Protein AF-A0A3D3QLE1-F1 (afdb_monomer_lite)

Secondary structure (DSSP, 8-state):
-HHHHHHTT-TT-HHHHHHHHHT-S-TTTS-GGG---TTSBPPP-TT-HHHHHHHHHHTT-EES-SSTT-BEESS------

Radius of gyration: 12.03 Å; chains: 1; bounding box: 27×26×31 Å

Structure (mmCIF, N/CA/C/O backbone):
data_AF-A0A3D3QLE1-F1
#
_entry.id   AF-A0A3D3QLE1-F1
#
loop_
_atom_site.group_PDB
_atom_site.id
_atom_site.type_symbol
_atom_site.label_atom_id
_atom_site.label_alt_id
_atom_site.label_comp_id
_atom_site.label_asym_id
_atom_site.label_entity_id
_atom_site.label_seq_id
_atom_site.pdbx_PDB_ins_code
_atom_site.Cartn_x
_atom_site.Cartn_y
_atom_site.Cartn_z
_atom_site.occupancy
_atom_site.B_iso_or_equiv
_atom_site.auth_seq_id
_atom_site.auth_comp_id
_atom_site.auth_asym_id
_atom_site.auth_atom_id
_atom_site.pdbx_PDB_model_num
ATOM 1 N N . TYR A 1 1 ? -3.704 1.870 4.248 1.00 88.62 1 TYR A N 1
ATOM 2 C CA . TYR A 1 1 ? -4.018 1.115 5.489 1.00 88.62 1 TYR A CA 1
ATOM 3 C C . TYR A 1 1 ? -5.038 1.792 6.391 1.00 88.62 1 TYR A C 1
ATOM 5 O O . TYR A 1 1 ? -5.915 1.087 6.868 1.00 88.62 1 TYR A O 1
ATOM 13 N N . GLY A 1 2 ? -4.958 3.109 6.633 1.00 91.50 2 GLY A N 1
ATOM 14 C CA . GLY A 1 2 ? -5.945 3.810 7.471 1.00 91.50 2 GLY A CA 1
ATOM 15 C C . GLY A 1 2 ? -7.393 3.615 7.005 1.00 91.50 2 GLY A C 1
ATOM 16 O O . GLY A 1 2 ? -8.256 3.320 7.818 1.00 91.50 2 GLY A O 1
ATOM 17 N N . GLU A 1 3 ? -7.643 3.675 5.696 1.00 90.06 3 GLU A N 1
ATOM 18 C CA . GLU A 1 3 ? -8.975 3.420 5.121 1.00 90.06 3 GLU A CA 1
ATOM 19 C C . GLU A 1 3 ? -9.493 2.009 5.405 1.00 90.06 3 GLU A C 1
ATOM 21 O O . GLU A 1 3 ? -10.609 1.862 5.888 1.00 90.06 3 GLU A O 1
ATOM 26 N N . ILE A 1 4 ? -8.657 0.984 5.217 1.00 90.19 4 ILE A N 1
ATOM 27 C CA . ILE A 1 4 ? -9.006 -0.405 5.555 1.00 90.19 4 ILE A CA 1
ATOM 28 C C . ILE A 1 4 ? -9.326 -0.525 7.051 1.00 90.19 4 ILE A C 1
ATOM 30 O O . ILE A 1 4 ? -10.314 -1.147 7.420 1.00 90.19 4 ILE A O 1
ATOM 34 N N . ALA A 1 5 ? -8.522 0.101 7.917 1.00 93.38 5 ALA A N 1
ATOM 35 C CA . ALA A 1 5 ? -8.766 0.140 9.360 1.00 93.38 5 ALA A CA 1
ATOM 36 C C . ALA A 1 5 ? -10.134 0.758 9.702 1.00 93.38 5 ALA A C 1
ATOM 38 O O . ALA A 1 5 ? -10.858 0.207 10.531 1.00 93.38 5 ALA A O 1
ATOM 39 N N . ARG A 1 6 ? -10.524 1.855 9.039 1.00 93.44 6 ARG A N 1
ATOM 40 C CA . ARG A 1 6 ? -11.866 2.444 9.192 1.00 93.44 6 ARG A CA 1
ATOM 41 C C . ARG A 1 6 ? -12.962 1.495 8.704 1.00 93.44 6 ARG A C 1
ATOM 43 O O . ARG A 1 6 ? -13.927 1.295 9.432 1.00 93.44 6 ARG A O 1
ATOM 50 N N . ALA A 1 7 ? -12.790 0.883 7.532 1.00 91.25 7 ALA A N 1
ATOM 51 C CA . ALA A 1 7 ? -13.771 -0.030 6.944 1.00 91.25 7 ALA A CA 1
ATOM 52 C C . ALA A 1 7 ? -14.049 -1.259 7.830 1.00 91.25 7 ALA A C 1
ATOM 54 O O . ALA A 1 7 ? -15.184 -1.714 7.913 1.00 91.25 7 ALA A O 1
ATOM 55 N N . VAL A 1 8 ? -13.042 -1.757 8.558 1.00 92.69 8 VAL A N 1
ATOM 56 C CA . VAL A 1 8 ? -13.203 -2.885 9.499 1.00 92.69 8 VAL A CA 1
ATOM 57 C C . VAL A 1 8 ? -13.582 -2.460 10.928 1.00 92.69 8 VAL A C 1
ATOM 59 O O . VAL A 1 8 ? -13.472 -3.261 11.857 1.00 92.69 8 VAL A O 1
ATOM 62 N N . GLY A 1 9 ? -13.982 -1.200 11.140 1.00 95.56 9 GLY A N 1
ATOM 63 C CA . GLY A 1 9 ? -14.417 -0.688 12.447 1.00 95.56 9 GLY A CA 1
ATOM 64 C C . GLY A 1 9 ? -13.295 -0.523 13.481 1.00 95.56 9 GLY A C 1
ATOM 65 O O . GLY A 1 9 ? -13.559 -0.488 14.680 1.00 95.56 9 GLY A O 1
ATOM 66 N N . LYS A 1 10 ? -12.033 -0.441 13.042 1.00 96.06 10 LYS A N 1
ATOM 67 C CA . LYS A 1 10 ? -10.846 -0.284 13.900 1.00 96.06 10 LYS A CA 1
ATOM 68 C C . LYS A 1 10 ? -9.957 0.875 13.411 1.00 96.06 10 LYS A C 1
ATOM 70 O O . LYS A 1 10 ? -8.817 0.626 13.009 1.00 96.06 10 LYS A O 1
ATOM 75 N N . PRO A 1 11 ? -10.447 2.131 13.429 1.00 95.56 11 PRO A N 1
ATOM 76 C CA . PRO A 1 11 ? -9.783 3.285 12.806 1.00 95.56 11 PRO A CA 1
ATOM 77 C C . PRO A 1 11 ? -8.337 3.511 13.279 1.00 95.56 11 PRO A C 1
ATOM 79 O O . PRO A 1 11 ? -7.480 3.860 12.467 1.00 95.56 11 PRO A O 1
ATOM 82 N N . ASP A 1 12 ? -8.037 3.216 14.546 1.00 96.69 12 ASP A N 1
ATOM 83 C CA . ASP A 1 12 ? -6.714 3.441 15.148 1.00 96.69 12 ASP A CA 1
ATOM 84 C C . ASP A 1 12 ? -5.726 2.280 14.933 1.00 96.69 12 ASP A C 1
ATOM 86 O O . ASP A 1 12 ? -4.581 2.325 15.377 1.00 96.69 12 ASP A O 1
ATOM 90 N N . GLN A 1 13 ? -6.139 1.223 14.223 1.00 96.75 13 GLN A N 1
ATOM 91 C CA . GLN A 1 13 ? -5.370 -0.018 14.079 1.00 96.75 13 GLN A CA 1
ATOM 92 C C . GLN A 1 13 ? -4.703 -0.172 12.706 1.00 96.75 13 GLN A C 1
ATOM 94 O O . GLN A 1 13 ? -4.413 -1.285 12.262 1.00 96.75 13 GLN A O 1
ATOM 99 N N . ALA A 1 14 ? -4.399 0.938 12.025 1.00 92.69 14 ALA A N 1
ATOM 100 C CA . ALA A 1 14 ? -3.785 0.930 10.693 1.00 92.69 14 ALA A CA 1
ATOM 101 C C . ALA A 1 14 ? -2.478 0.112 10.632 1.00 92.69 14 ALA A C 1
ATOM 103 O O . ALA A 1 14 ? -2.224 -0.584 9.646 1.00 92.69 14 ALA A O 1
ATOM 104 N N . ARG A 1 15 ? -1.662 0.155 11.697 1.00 93.62 15 ARG A N 1
ATOM 105 C CA . ARG A 1 15 ? -0.421 -0.631 11.800 1.00 93.62 15 ARG A CA 1
ATOM 106 C C . ARG A 1 15 ? -0.696 -2.134 11.857 1.00 93.62 15 ARG A C 1
ATOM 108 O O . ARG A 1 15 ? -0.040 -2.887 11.142 1.00 93.62 15 ARG A O 1
ATOM 115 N N . ALA A 1 16 ? -1.666 -2.558 12.667 1.00 94.81 16 ALA A N 1
ATOM 116 C CA . ALA A 1 16 ? -2.047 -3.963 12.786 1.00 94.81 16 ALA A CA 1
ATOM 117 C C . ALA A 1 16 ? -2.624 -4.498 11.467 1.00 94.81 16 A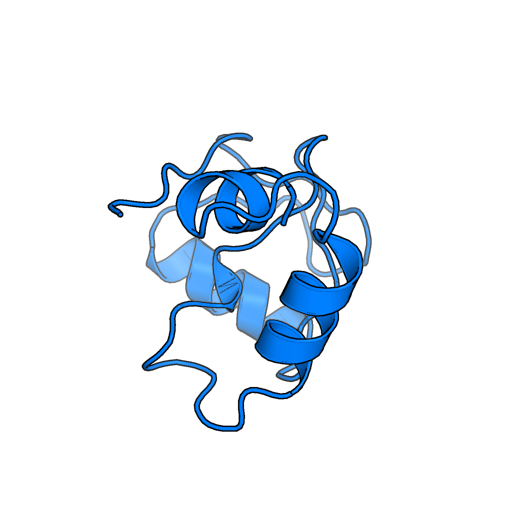LA A C 1
ATOM 119 O O . ALA A 1 16 ? -2.267 -5.591 11.036 1.00 94.81 16 ALA A O 1
ATOM 120 N N . VAL A 1 17 ? -3.436 -3.696 10.770 1.00 92.12 17 VAL A N 1
ATOM 121 C CA . VAL A 1 17 ? -3.917 -4.028 9.419 1.00 92.12 17 VAL A CA 1
ATOM 122 C C . VAL A 1 17 ? -2.743 -4.202 8.452 1.00 92.12 17 VAL A C 1
ATOM 124 O O . VAL A 1 17 ? -2.704 -5.178 7.710 1.00 92.12 17 VAL A O 1
ATOM 127 N N . GLY A 1 18 ? -1.755 -3.302 8.485 1.00 90.12 18 GLY A N 1
ATOM 128 C CA . GLY A 1 18 ? -0.548 -3.427 7.665 1.00 90.12 18 GLY A CA 1
ATOM 129 C C . GLY A 1 18 ? 0.234 -4.714 7.921 1.00 90.12 18 GLY A C 1
ATOM 130 O O . GLY A 1 18 ? 0.682 -5.357 6.975 1.00 90.12 18 GLY A O 1
ATOM 131 N N . GLN A 1 19 ? 0.345 -5.129 9.183 1.00 91.81 19 GLN A N 1
ATOM 132 C CA . GLN A 1 19 ? 0.963 -6.405 9.549 1.00 91.81 19 GLN A CA 1
ATOM 133 C C . GLN A 1 19 ? 0.153 -7.603 9.044 1.00 91.81 19 GLN A C 1
ATOM 135 O O . GLN A 1 19 ? 0.736 -8.511 8.459 1.00 91.81 19 GLN A O 1
ATOM 140 N N . ALA A 1 20 ? -1.174 -7.587 9.201 1.00 90.69 20 ALA A N 1
ATOM 141 C CA . ALA A 1 20 ? -2.050 -8.648 8.705 1.00 90.69 20 ALA A CA 1
ATOM 142 C C . ALA A 1 20 ? -1.960 -8.800 7.177 1.00 90.69 20 ALA A C 1
ATOM 144 O O . ALA A 1 20 ? -1.817 -9.908 6.668 1.00 90.69 20 ALA A O 1
ATOM 145 N N . VAL A 1 21 ? -1.963 -7.682 6.446 1.00 88.12 21 VAL A N 1
ATOM 146 C CA . VAL A 1 21 ? -1.791 -7.671 4.987 1.00 88.12 21 VAL A CA 1
ATOM 147 C C . VAL A 1 21 ? -0.396 -8.156 4.583 1.00 88.12 21 VAL A C 1
ATOM 149 O O . VAL A 1 21 ? -0.269 -8.932 3.639 1.00 88.12 21 VAL A O 1
ATOM 152 N N . GLY A 1 22 ? 0.652 -7.743 5.301 1.00 86.94 22 GLY A N 1
ATOM 153 C CA . GLY A 1 22 ? 2.024 -8.199 5.059 1.00 86.94 22 GLY A CA 1
ATOM 154 C C . GLY A 1 22 ? 2.241 -9.692 5.330 1.00 86.94 22 GLY A C 1
ATOM 155 O O . GLY A 1 22 ? 3.082 -10.303 4.676 1.00 86.94 22 GLY A O 1
ATOM 156 N N . ALA A 1 23 ? 1.470 -10.277 6.250 1.00 88.75 23 ALA A N 1
ATOM 157 C CA . ALA A 1 23 ? 1.513 -11.697 6.599 1.00 88.75 23 ALA A CA 1
ATOM 158 C C . ALA A 1 23 ? 0.691 -12.598 5.658 1.00 88.75 23 ALA A C 1
ATOM 160 O O . ALA A 1 23 ? 0.720 -13.818 5.809 1.00 88.75 23 ALA A O 1
ATOM 161 N N . ASN A 1 24 ? -0.046 -12.027 4.701 1.00 84.88 24 ASN A N 1
ATOM 162 C CA . ASN A 1 24 ? -0.874 -12.785 3.769 1.00 84.88 24 ASN A CA 1
ATOM 163 C C . ASN A 1 24 ? -0.015 -13.715 2.877 1.00 84.88 24 ASN A C 1
ATOM 165 O O . ASN A 1 24 ? 0.810 -13.210 2.114 1.00 84.88 24 ASN A O 1
ATOM 169 N N . PRO A 1 25 ? -0.222 -15.046 2.893 1.00 81.81 25 PRO A N 1
ATOM 170 C CA . PRO A 1 25 ? 0.516 -15.969 2.032 1.00 81.81 25 PRO A CA 1
ATOM 171 C C . PRO A 1 25 ? -0.046 -16.055 0.600 1.00 81.81 25 PRO A C 1
ATOM 173 O O . PRO A 1 25 ? 0.609 -16.613 -0.278 1.00 81.81 25 PRO A O 1
ATOM 176 N N . ILE A 1 26 ? -1.234 -15.496 0.332 1.00 85.56 26 ILE A N 1
ATOM 177 C CA . ILE A 1 26 ? -1.940 -15.594 -0.955 1.00 85.56 26 ILE A CA 1
ATOM 178 C C . ILE A 1 26 ? -2.021 -14.206 -1.614 1.00 85.56 26 ILE A C 1
ATOM 180 O O . ILE A 1 26 ? -3.064 -13.553 -1.650 1.00 85.56 26 ILE A O 1
ATOM 184 N N . LEU A 1 27 ? -0.878 -13.740 -2.124 1.00 79.44 27 LEU A N 1
ATOM 185 C CA . LEU A 1 27 ? -0.620 -12.341 -2.516 1.00 79.44 27 LEU A CA 1
ATOM 186 C C . LEU A 1 27 ? -1.386 -11.808 -3.735 1.00 79.44 27 LEU A C 1
ATOM 188 O O . LEU A 1 27 ? -1.320 -10.614 -4.005 1.00 79.44 27 LEU A O 1
ATOM 192 N N . ILE A 1 28 ? -2.029 -12.689 -4.501 1.00 79.25 28 ILE A N 1
ATOM 193 C CA . ILE A 1 28 ? -2.730 -12.334 -5.745 1.00 79.25 28 ILE A CA 1
ATOM 194 C C . ILE A 1 28 ? -4.247 -12.391 -5.542 1.00 79.25 28 ILE A C 1
ATOM 196 O O . ILE A 1 28 ? -4.953 -11.491 -5.978 1.00 79.25 28 ILE A O 1
ATOM 200 N N . VAL A 1 29 ? -4.746 -13.434 -4.864 1.00 84.12 29 VAL A N 1
ATOM 201 C CA . VAL A 1 29 ? -6.190 -13.620 -4.618 1.00 84.12 29 VAL A CA 1
ATOM 202 C C . VAL A 1 29 ? -6.724 -12.539 -3.684 1.00 84.12 29 VAL A C 1
ATOM 204 O O . VAL A 1 29 ? -7.794 -11.990 -3.916 1.00 84.12 29 VAL A O 1
ATOM 207 N N . VAL A 1 30 ? -5.958 -12.204 -2.645 1.00 85.19 30 VAL A N 1
ATOM 208 C CA . VAL A 1 30 ? -6.194 -10.992 -1.864 1.00 85.19 30 VAL A CA 1
ATOM 209 C C . VAL A 1 30 ? -5.392 -9.881 -2.544 1.00 85.19 30 VAL A C 1
ATOM 211 O O . VAL A 1 30 ? -4.163 -9.987 -2.561 1.00 85.19 30 VAL A O 1
ATOM 214 N N . PRO A 1 31 ? -6.028 -8.821 -3.078 1.00 87.62 31 PRO A N 1
ATOM 215 C CA . PRO A 1 31 ? -5.369 -7.801 -3.897 1.00 87.62 31 PRO A CA 1
ATOM 216 C C . PRO A 1 31 ? -4.547 -6.813 -3.048 1.00 87.62 31 PRO A C 1
ATOM 218 O O . PRO A 1 31 ? -4.698 -5.594 -3.125 1.00 87.62 31 PRO A O 1
ATOM 221 N N . CYS A 1 32 ? -3.660 -7.323 -2.190 1.00 89.38 32 CYS A N 1
ATOM 222 C CA . CYS A 1 32 ? -2.857 -6.517 -1.277 1.00 89.38 32 CYS A CA 1
ATOM 223 C C . CYS A 1 32 ? -1.830 -5.630 -1.995 1.00 89.38 32 CYS A C 1
ATOM 225 O O . CYS A 1 32 ? -1.347 -4.657 -1.412 1.00 89.38 32 CYS A O 1
ATOM 227 N N . HIS A 1 33 ? -1.531 -5.910 -3.269 1.00 91.50 33 HIS A N 1
ATOM 228 C CA . HIS A 1 33 ? -0.739 -5.033 -4.133 1.00 91.50 33 HIS A CA 1
ATOM 229 C C . HIS A 1 33 ? -1.412 -3.678 -4.399 1.00 91.50 33 HIS A C 1
ATOM 231 O O . HIS A 1 33 ? -0.688 -2.728 -4.685 1.00 91.50 33 HIS A O 1
ATOM 237 N N . ARG A 1 34 ? -2.740 -3.552 -4.232 1.00 90.31 34 ARG A N 1
ATOM 238 C CA . ARG A 1 34 ? -3.472 -2.276 -4.367 1.00 90.31 34 ARG A CA 1
ATOM 239 C C . ARG A 1 34 ? -3.240 -1.305 -3.211 1.00 90.31 34 ARG A C 1
ATOM 241 O O . ARG A 1 34 ? -3.512 -0.117 -3.336 1.00 90.31 34 ARG A O 1
ATOM 248 N N . VAL A 1 35 ? -2.718 -1.772 -2.073 1.00 90.12 35 VAL A N 1
ATOM 249 C CA . VAL A 1 35 ? -2.537 -0.906 -0.901 1.00 90.12 35 VAL A CA 1
ATOM 250 C C . VAL A 1 35 ? -1.289 -0.035 -1.049 1.00 90.12 35 VAL A C 1
ATOM 252 O O . VAL A 1 35 ? -0.160 -0.535 -1.093 1.00 90.12 35 VAL A O 1
ATOM 255 N N . ILE A 1 36 ? -1.481 1.282 -1.042 1.00 90.69 36 ILE A N 1
ATOM 256 C CA . ILE A 1 36 ? -0.424 2.302 -1.116 1.00 90.69 36 ILE A CA 1
ATOM 257 C C . ILE A 1 36 ? -0.416 3.200 0.133 1.00 90.69 36 ILE A C 1
ATOM 259 O O . ILE A 1 36 ? -1.229 3.028 1.051 1.00 90.69 36 ILE A O 1
ATOM 263 N N . ALA A 1 37 ? 0.571 4.094 0.232 1.00 90.44 37 ALA A N 1
ATOM 264 C CA . ALA A 1 37 ? 0.607 5.109 1.282 1.00 90.44 37 ALA A CA 1
ATOM 265 C C . ALA A 1 37 ? -0.502 6.148 1.061 1.00 90.44 37 ALA A C 1
ATOM 267 O O . ALA A 1 37 ? -0.900 6.402 -0.071 1.00 90.44 37 ALA A O 1
ATOM 268 N N . SER A 1 38 ? -0.967 6.783 2.139 1.00 88.75 38 SER A N 1
ATOM 269 C CA . SER A 1 38 ? -2.005 7.828 2.080 1.00 88.75 38 SER A CA 1
ATOM 270 C C . SER A 1 38 ? -1.581 9.087 1.322 1.00 88.75 38 SER A C 1
ATOM 272 O O . SER A 1 38 ? -2.408 9.945 1.060 1.00 88.75 38 SER A O 1
ATOM 274 N N . ASP A 1 39 ? -0.293 9.220 1.017 1.00 90.31 39 ASP A N 1
ATOM 275 C CA . ASP A 1 39 ? 0.287 10.314 0.244 1.00 90.31 39 ASP A CA 1
ATOM 276 C C . ASP A 1 39 ? 0.626 9.901 -1.198 1.00 90.31 39 ASP A C 1
ATOM 278 O O . ASP A 1 39 ? 1.452 10.548 -1.838 1.00 90.31 39 ASP A O 1
ATOM 282 N N . GLY A 1 40 ? 0.045 8.805 -1.699 1.00 91.06 40 GLY A N 1
ATOM 283 C CA . GLY A 1 40 ? 0.204 8.350 -3.085 1.00 91.06 40 GLY A CA 1
ATOM 284 C C . GLY A 1 40 ? 1.528 7.635 -3.382 1.00 91.06 40 GLY A C 1
ATOM 285 O O . GLY A 1 40 ? 1.841 7.351 -4.538 1.00 91.06 40 GLY A O 1
ATOM 286 N N . ARG A 1 41 ? 2.351 7.346 -2.365 1.00 92.88 41 ARG A N 1
ATOM 287 C CA . ARG A 1 41 ? 3.635 6.654 -2.553 1.00 92.88 41 ARG A CA 1
ATOM 288 C C . ARG A 1 41 ? 3.517 5.130 -2.520 1.00 92.88 41 ARG A C 1
ATOM 290 O O . ARG A 1 41 ? 2.771 4.539 -1.733 1.00 92.88 41 ARG A O 1
ATOM 297 N N . LEU A 1 42 ? 4.358 4.479 -3.321 1.00 93.19 42 LEU A N 1
ATOM 298 C CA . LEU A 1 42 ? 4.547 3.037 -3.333 1.00 93.19 42 LEU A CA 1
ATOM 299 C C . LEU A 1 42 ? 5.169 2.571 -2.011 1.00 93.19 42 LEU A C 1
ATOM 301 O O . LEU A 1 42 ? 6.272 2.971 -1.630 1.00 93.19 42 LEU A O 1
ATOM 305 N N . THR A 1 43 ? 4.459 1.677 -1.333 1.00 89.88 43 THR A N 1
ATOM 306 C CA . THR A 1 43 ? 4.897 1.012 -0.101 1.00 89.88 43 THR A CA 1
ATOM 307 C C . THR A 1 43 ? 5.378 -0.409 -0.375 1.00 89.88 43 THR A C 1
ATOM 309 O O . THR A 1 43 ? 5.127 -0.968 -1.448 1.00 89.88 43 THR A O 1
ATOM 312 N N . GLY A 1 44 ? 6.034 -1.006 0.624 1.00 89.88 44 GLY A N 1
ATOM 313 C CA . GLY A 1 44 ? 6.523 -2.382 0.579 1.00 89.88 44 GLY A CA 1
ATOM 314 C C . GLY A 1 44 ? 5.467 -3.415 0.166 1.00 89.88 44 GLY A C 1
ATOM 315 O O . GLY A 1 44 ? 4.259 -3.215 0.307 1.00 89.88 44 GLY A O 1
ATOM 316 N N . PHE A 1 45 ? 5.957 -4.537 -0.353 1.00 91.62 45 P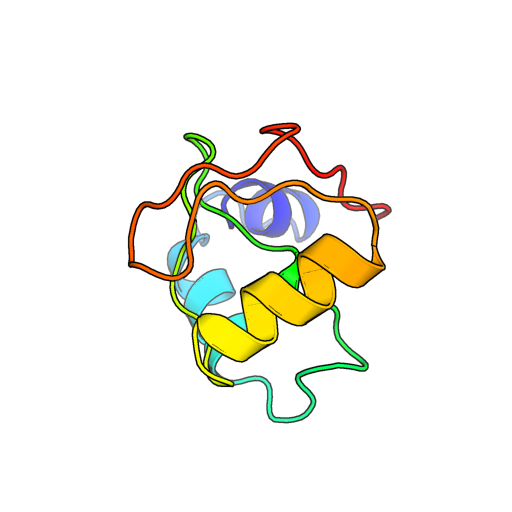HE A N 1
ATOM 317 C CA . PHE A 1 45 ? 5.163 -5.683 -0.778 1.00 91.62 45 PHE A CA 1
ATOM 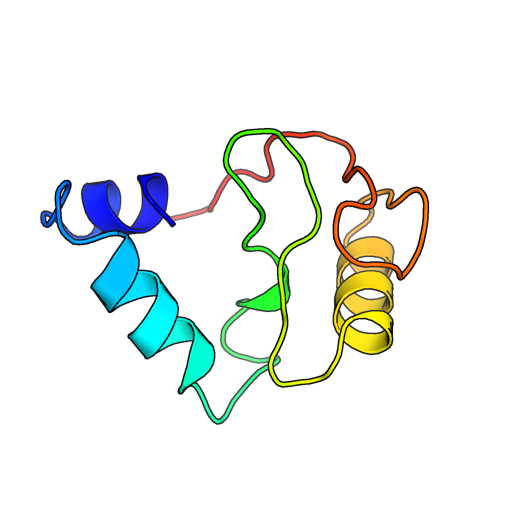318 C C . PHE A 1 45 ? 5.957 -6.951 -0.494 1.00 91.62 45 PHE A C 1
ATOM 320 O O . PHE A 1 45 ? 7.121 -7.028 -0.889 1.00 91.62 45 PHE A O 1
ATOM 327 N N . SER A 1 46 ? 5.348 -7.941 0.155 1.00 89.44 46 SER A N 1
ATOM 328 C CA . SER A 1 46 ? 6.005 -9.216 0.485 1.00 89.44 46 SER A CA 1
ATOM 329 C C . SER A 1 46 ? 6.474 -9.971 -0.764 1.00 89.44 46 SER A C 1
ATOM 331 O O . SER A 1 46 ? 7.533 -10.587 -0.749 1.00 89.44 46 SER A O 1
ATOM 333 N N . GLY A 1 47 ? 5.767 -9.834 -1.892 1.00 89.56 47 GLY A N 1
ATOM 334 C CA . GLY A 1 47 ? 6.197 -10.361 -3.193 1.00 89.56 47 GLY A CA 1
ATOM 335 C C . GLY A 1 47 ? 7.284 -9.535 -3.905 1.00 89.56 47 GLY A C 1
ATOM 336 O O . GLY A 1 47 ? 7.701 -9.895 -5.009 1.00 89.56 47 GLY A O 1
ATOM 337 N N . GLY A 1 48 ? 7.752 -8.434 -3.311 1.00 92.75 48 GLY A N 1
ATOM 338 C CA . GLY A 1 48 ? 8.746 -7.515 -3.871 1.00 92.75 48 GLY A CA 1
ATOM 339 C C . GLY A 1 48 ? 8.162 -6.429 -4.785 1.00 92.75 48 GLY A C 1
ATOM 340 O O . GLY A 1 48 ? 7.231 -6.663 -5.557 1.00 92.75 48 GLY A O 1
ATOM 341 N N . LEU A 1 49 ? 8.746 -5.225 -4.741 1.00 94.31 49 LEU A N 1
ATOM 342 C CA . LEU A 1 49 ? 8.203 -4.030 -5.409 1.00 94.31 49 LEU A CA 1
ATOM 343 C C . LEU A 1 49 ? 8.003 -4.196 -6.919 1.00 94.31 49 LEU A C 1
ATOM 345 O O . LEU A 1 49 ? 6.978 -3.771 -7.439 1.00 94.31 49 LEU A O 1
ATOM 349 N N . ARG A 1 50 ? 8.917 -4.883 -7.619 1.00 95.44 50 ARG A N 1
ATOM 350 C CA . ARG A 1 50 ? 8.769 -5.139 -9.064 1.00 95.44 50 ARG A CA 1
ATOM 351 C C . ARG A 1 50 ? 7.466 -5.866 -9.405 1.00 95.44 50 ARG A C 1
ATOM 353 O O . ARG A 1 50 ? 6.824 -5.520 -10.389 1.00 95.44 50 ARG A O 1
ATOM 360 N N . ARG A 1 51 ? 7.064 -6.848 -8.587 1.00 94.62 51 ARG A N 1
ATOM 361 C CA . ARG A 1 51 ? 5.817 -7.601 -8.803 1.00 94.62 51 ARG A CA 1
ATOM 362 C C . ARG A 1 51 ? 4.591 -6.747 -8.502 1.00 94.62 51 ARG A C 1
ATOM 364 O O . ARG A 1 51 ? 3.657 -6.763 -9.290 1.00 94.62 51 ARG A O 1
ATOM 371 N N . LYS A 1 52 ? 4.622 -5.959 -7.420 1.00 94.12 52 LYS A N 1
ATOM 372 C CA . LYS A 1 52 ? 3.554 -4.997 -7.101 1.00 94.12 52 LYS A CA 1
ATOM 373 C C . LYS A 1 52 ? 3.317 -4.021 -8.252 1.00 94.12 52 LYS A C 1
ATOM 375 O O . LYS A 1 52 ? 2.183 -3.846 -8.669 1.00 94.12 52 LYS A O 1
ATOM 380 N N . VAL A 1 53 ? 4.389 -3.447 -8.797 1.00 95.75 53 VAL A N 1
ATOM 381 C CA . VAL A 1 53 ? 4.314 -2.528 -9.942 1.00 95.75 53 VAL A CA 1
ATOM 382 C C . VAL A 1 53 ? 3.761 -3.218 -11.185 1.00 95.75 53 VAL A C 1
ATOM 384 O O . VAL A 1 53 ? 2.928 -2.638 -11.870 1.00 95.75 53 VAL A O 1
ATOM 387 N N . ALA A 1 54 ? 4.185 -4.452 -11.471 1.00 95.50 54 ALA A N 1
ATOM 388 C CA . ALA A 1 54 ? 3.645 -5.209 -12.598 1.00 95.50 54 ALA A CA 1
ATOM 389 C C . ALA A 1 54 ? 2.131 -5.444 -12.460 1.00 95.50 54 ALA A C 1
ATOM 391 O O . ALA A 1 54 ? 1.403 -5.205 -13.415 1.00 95.50 54 ALA A O 1
ATOM 392 N N . LEU A 1 55 ? 1.660 -5.845 -11.273 1.00 94.31 55 LEU A N 1
ATOM 393 C CA . LEU A 1 55 ? 0.235 -6.057 -10.995 1.00 94.31 55 LEU A CA 1
ATOM 394 C C . LEU A 1 55 ? -0.575 -4.759 -11.105 1.00 94.31 55 LEU A C 1
ATOM 396 O O . LEU A 1 55 ? -1.600 -4.743 -11.773 1.00 94.31 55 LEU A O 1
ATOM 400 N N . LEU A 1 56 ? -0.088 -3.662 -10.518 1.00 93.50 56 LEU A N 1
ATOM 401 C CA . LEU A 1 56 ? -0.728 -2.346 -10.626 1.00 93.50 56 LEU A CA 1
ATOM 402 C C . LEU A 1 56 ? -0.857 -1.902 -12.092 1.00 93.50 56 LEU A C 1
ATOM 404 O O . LEU A 1 56 ? -1.933 -1.503 -12.525 1.00 93.50 56 LEU A O 1
ATOM 408 N N . ARG A 1 57 ? 0.205 -2.060 -12.890 1.00 94.69 57 ARG A N 1
ATOM 409 C CA . ARG A 1 57 ? 0.179 -1.727 -14.323 1.00 94.69 57 ARG A CA 1
ATOM 410 C C . ARG A 1 57 ? -0.785 -2.605 -15.123 1.00 94.69 57 ARG A C 1
ATOM 412 O O . ARG A 1 57 ? -1.412 -2.103 -16.047 1.00 94.69 57 ARG A O 1
ATOM 419 N N . MET A 1 58 ? -0.931 -3.887 -14.773 1.00 94.06 58 MET A N 1
ATOM 420 C CA . MET A 1 58 ? -1.943 -4.766 -15.384 1.00 94.06 58 MET A CA 1
ATOM 421 C C . MET A 1 58 ? -3.375 -4.306 -15.076 1.00 94.06 58 MET A C 1
ATOM 423 O O . MET A 1 58 ? -4.267 -4.530 -15.885 1.00 94.06 58 MET A O 1
ATOM 427 N N . GLU A 1 59 ? -3.587 -3.645 -13.937 1.00 92.06 59 GLU A N 1
ATOM 428 C CA . GLU A 1 59 ? -4.866 -3.039 -13.543 1.00 92.06 59 GLU A CA 1
ATOM 429 C C . GLU A 1 59 ? -5.063 -1.619 -14.114 1.00 92.06 59 GLU A C 1
ATOM 431 O O . GLU A 1 59 ? -6.056 -0.969 -13.802 1.00 92.06 59 GLU A O 1
ATOM 436 N N . GLY A 1 60 ? -4.142 -1.127 -14.953 1.00 91.94 60 GLY A N 1
ATOM 437 C CA . GLY A 1 60 ? -4.212 0.212 -15.549 1.00 91.94 60 GLY A CA 1
ATOM 438 C C . GLY A 1 60 ? -3.728 1.343 -14.637 1.00 91.94 60 GLY A C 1
ATOM 439 O O . GLY A 1 60 ? -3.954 2.509 -14.945 1.00 91.94 60 GLY A O 1
ATOM 440 N N . VAL A 1 61 ? -3.056 1.019 -13.528 1.00 93.38 61 VAL A N 1
ATOM 441 C CA . VAL A 1 61 ? -2.475 2.003 -12.606 1.00 93.38 61 VAL A CA 1
ATOM 442 C C . VAL A 1 61 ? -1.054 2.354 -13.044 1.00 93.38 61 VAL A C 1
ATOM 444 O O . VAL A 1 61 ? -0.193 1.482 -13.214 1.00 93.38 61 VAL A O 1
ATOM 447 N N . GLU A 1 62 ? -0.777 3.646 -13.178 1.00 94.00 62 GLU A N 1
ATOM 448 C CA . GLU A 1 62 ? 0.552 4.139 -13.510 1.00 94.00 62 GLU A CA 1
ATOM 449 C C . GLU A 1 62 ? 1.445 4.197 -12.267 1.00 94.00 62 GLU A C 1
ATOM 451 O O . GLU A 1 62 ? 1.031 4.588 -11.175 1.00 94.00 62 GLU A O 1
ATOM 456 N N . VAL A 1 63 ? 2.710 3.804 -12.432 1.00 95.19 63 VAL A N 1
ATOM 457 C CA . VAL A 1 63 ? 3.723 3.896 -11.374 1.00 95.19 63 VAL A CA 1
ATOM 458 C C . VAL A 1 63 ? 5.031 4.393 -11.978 1.00 95.19 63 VAL A C 1
ATOM 460 O O . VAL A 1 63 ? 5.577 3.742 -12.879 1.00 95.19 63 VAL A O 1
ATOM 463 N N . GLU A 1 64 ? 5.548 5.505 -11.449 1.00 94.19 64 GLU A N 1
ATOM 464 C CA . GLU A 1 64 ? 6.739 6.224 -11.949 1.00 94.19 64 GLU A CA 1
ATOM 465 C C . GLU A 1 64 ? 8.047 5.418 -11.838 1.00 94.19 64 GLU A C 1
ATOM 467 O O . GLU A 1 64 ? 9.065 5.770 -12.430 1.00 94.19 64 GLU A O 1
ATOM 472 N N . GLY A 1 65 ? 8.046 4.311 -11.093 1.00 91.44 65 GLY A N 1
ATOM 473 C CA . GLY A 1 65 ? 9.230 3.490 -10.872 1.00 91.44 65 GLY A CA 1
ATOM 474 C C . GLY A 1 65 ? 8.941 2.203 -10.105 1.00 91.44 65 GLY A C 1
ATOM 475 O O . GLY A 1 65 ? 7.795 1.835 -9.867 1.00 91.44 65 GLY A O 1
ATOM 476 N N . ALA A 1 66 ? 10.008 1.495 -9.729 1.00 90.94 66 ALA A N 1
ATOM 477 C CA . ALA A 1 66 ? 9.949 0.283 -8.903 1.00 90.94 66 ALA A CA 1
ATOM 478 C C . ALA A 1 66 ? 10.815 0.387 -7.636 1.00 90.94 66 ALA A C 1
ATOM 480 O O . ALA A 1 66 ? 11.252 -0.626 -7.083 1.00 90.94 66 ALA A O 1
ATOM 481 N N . SER A 1 67 ? 11.072 1.615 -7.186 1.00 90.56 67 SER A N 1
ATOM 482 C CA . SER A 1 67 ? 11.785 1.925 -5.948 1.00 90.56 67 SER A CA 1
ATOM 483 C C . SER A 1 67 ? 10.803 2.246 -4.815 1.00 90.56 67 SER A C 1
ATOM 485 O O . SER A 1 67 ? 9.660 2.645 -5.074 1.00 90.56 67 SER A O 1
ATOM 487 N N . PRO A 1 68 ?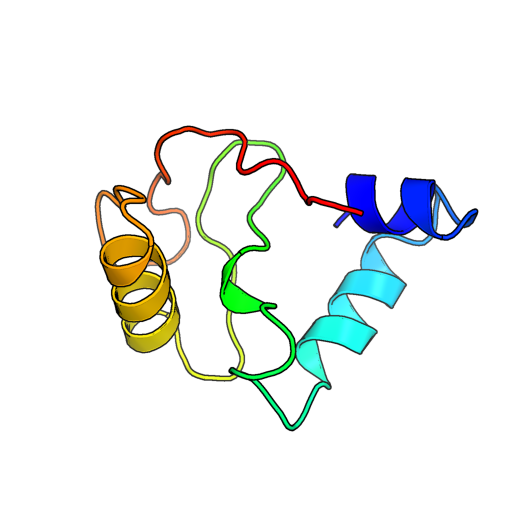 11.221 2.106 -3.543 1.00 85.94 68 PRO A N 1
ATOM 488 C CA . PRO A 1 68 ? 10.469 2.671 -2.430 1.00 85.94 68 PRO A CA 1
ATOM 489 C C . PRO A 1 68 ? 10.158 4.148 -2.697 1.00 85.94 68 PRO A C 1
ATOM 491 O O . PRO A 1 68 ? 11.020 4.872 -3.191 1.00 85.94 68 PRO A O 1
ATOM 494 N N . ASN A 1 69 ? 8.945 4.590 -2.363 1.00 88.44 69 ASN A N 1
ATOM 495 C CA . ASN A 1 69 ? 8.468 5.966 -2.547 1.00 88.44 69 ASN A CA 1
ATOM 496 C C . ASN A 1 69 ? 8.167 6.418 -3.988 1.00 88.44 69 ASN A C 1
ATOM 498 O O . ASN A 1 69 ? 7.795 7.578 -4.159 1.00 88.44 69 ASN A O 1
ATOM 502 N N . SER A 1 70 ? 8.260 5.539 -4.998 1.00 94.75 70 SER A N 1
ATOM 503 C CA . SER A 1 70 ? 7.747 5.835 -6.352 1.00 94.75 70 SER A CA 1
ATOM 504 C C . SER A 1 70 ? 6.284 6.300 -6.285 1.00 94.75 70 SER A C 1
ATOM 506 O O . SER A 1 70 ? 5.518 5.749 -5.492 1.00 94.75 70 SER A O 1
ATOM 508 N N . ARG A 1 71 ? 5.877 7.294 -7.082 1.00 94.50 71 ARG A N 1
ATOM 509 C CA . ARG A 1 71 ? 4.475 7.749 -7.114 1.00 94.50 71 ARG A CA 1
ATOM 510 C C . ARG A 1 71 ? 3.589 6.772 -7.876 1.00 94.50 71 ARG A C 1
ATOM 512 O O . ARG A 1 71 ? 4.043 6.132 -8.828 1.00 94.50 71 ARG A O 1
ATOM 519 N N . VAL A 1 72 ? 2.341 6.676 -7.429 1.00 93.56 72 VAL A N 1
ATOM 520 C CA . VAL A 1 72 ? 1.280 5.854 -8.013 1.00 93.56 72 VAL A CA 1
ATOM 521 C C . VAL A 1 72 ? 0.143 6.774 -8.455 1.00 93.56 72 VAL A C 1
ATOM 523 O O . VAL A 1 72 ? -0.287 7.613 -7.666 1.00 93.56 72 VAL A O 1
ATOM 526 N N . HIS A 1 73 ? -0.333 6.602 -9.690 1.00 91.75 73 HIS A N 1
ATOM 527 C CA . HIS A 1 73 ? -1.379 7.424 -10.300 1.00 91.75 73 HIS A CA 1
ATOM 528 C C . HIS A 1 73 ? -2.515 6.546 -10.863 1.00 91.75 73 HIS A C 1
ATOM 530 O O . HIS A 1 73 ? -2.232 5.585 -11.583 1.00 91.75 73 HIS A O 1
ATOM 536 N N . PRO A 1 74 ? -3.793 6.863 -10.579 1.00 83.69 74 PRO A N 1
ATOM 537 C CA . PRO A 1 74 ? -4.243 7.922 -9.673 1.00 83.69 74 PRO A CA 1
ATOM 538 C C . PRO A 1 74 ? -3.852 7.640 -8.211 1.00 83.69 74 PRO A C 1
ATOM 540 O O . PRO A 1 74 ? -3.726 6.490 -7.796 1.00 83.69 74 PRO A O 1
ATOM 543 N N . GLU A 1 75 ? -3.668 8.704 -7.422 1.00 68.75 75 GLU A N 1
ATOM 544 C CA . GLU A 1 75 ? -3.234 8.621 -6.013 1.00 68.75 75 GLU A CA 1
ATOM 545 C C . GLU A 1 75 ? -4.259 7.919 -5.102 1.00 68.75 75 GLU A C 1
ATOM 547 O O . GLU A 1 75 ? -3.927 7.502 -3.992 1.00 68.75 75 GLU A O 1
ATOM 552 N N . VAL A 1 76 ? -5.499 7.771 -5.579 1.00 64.31 76 VAL A N 1
ATOM 553 C CA . VAL A 1 76 ? -6.587 7.061 -4.907 1.00 64.31 76 VAL A CA 1
ATOM 554 C C . VAL A 1 76 ? -7.007 5.887 -5.782 1.00 64.31 76 VAL A C 1
ATOM 556 O O . VAL A 1 76 ? -7.593 6.074 -6.847 1.00 64.31 76 VAL A O 1
ATOM 559 N N . ILE A 1 77 ? -6.730 4.674 -5.309 1.00 65.75 77 ILE A N 1
ATOM 560 C CA . ILE A 1 77 ? -7.319 3.447 -5.846 1.00 65.75 77 ILE A CA 1
ATOM 561 C C . ILE A 1 77 ? -8.482 3.116 -4.909 1.00 65.75 77 ILE A C 1
ATOM 563 O O . ILE A 1 77 ? -8.217 2.661 -3.791 1.00 65.75 77 ILE A O 1
ATOM 567 N N . PRO A 1 78 ? -9.742 3.395 -5.293 1.00 61.50 78 PRO A N 1
ATOM 568 C CA . PRO A 1 78 ? -10.872 3.064 -4.446 1.00 61.50 78 PRO A CA 1
ATOM 569 C C . PRO A 1 78 ? -10.846 1.568 -4.135 1.00 61.50 78 P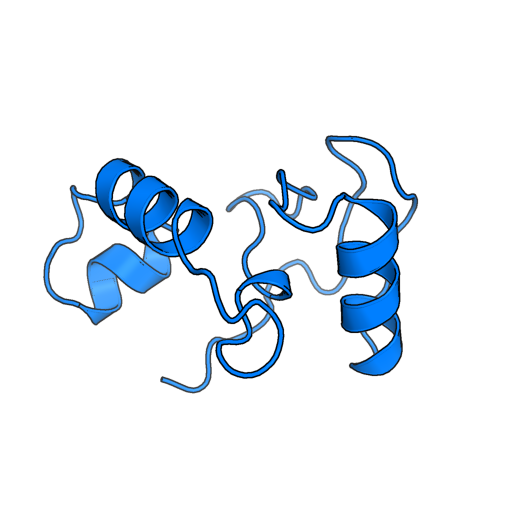RO A C 1
ATOM 571 O O . PRO A 1 78 ? -10.640 0.722 -5.007 1.00 61.50 78 PRO A O 1
ATOM 574 N N . LEU A 1 79 ? -10.990 1.253 -2.853 1.00 62.50 79 LEU A N 1
ATOM 575 C CA . LEU A 1 79 ? -11.255 -0.106 -2.430 1.00 62.50 79 LEU A CA 1
ATOM 576 C C . LEU A 1 79 ? -12.751 -0.322 -2.636 1.00 62.50 79 LEU A C 1
ATOM 578 O O . LEU A 1 79 ? -13.549 0.277 -1.917 1.00 62.50 79 LEU A O 1
ATOM 582 N N . ASP A 1 80 ? -13.115 -1.143 -3.619 1.00 63.06 80 ASP A N 1
ATOM 583 C CA . ASP A 1 80 ? -14.479 -1.651 -3.771 1.00 63.06 80 ASP A CA 1
ATOM 584 C C . ASP A 1 80 ? -14.769 -2.600 -2.585 1.00 63.06 80 ASP A C 1
ATOM 586 O O . A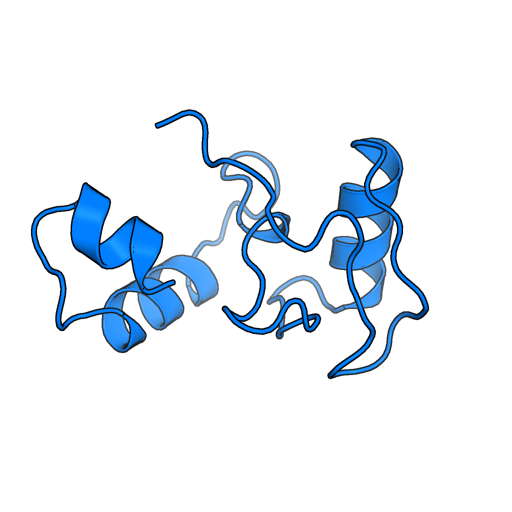SP A 1 80 ? -14.618 -3.818 -2.700 1.00 63.06 80 ASP A O 1
ATOM 590 N N . LEU A 1 81 ? -15.050 -2.036 -1.404 1.00 55.09 81 LEU A N 1
ATOM 591 C CA . LEU A 1 81 ? -15.426 -2.747 -0.173 1.00 55.09 81 LEU A CA 1
ATOM 592 C C . LEU A 1 81 ? -16.925 -2.626 0.086 1.00 55.09 81 LEU A C 1
ATOM 594 O O . LEU A 1 81 ? -17.445 -1.492 -0.015 1.00 55.09 81 LEU A O 1
#

pLDDT: mean 88.7, std 8.77, range [55.09, 96.75]

Sequence (81 aa):
YGEIARAVGKPDQARAVGQAVGANPILIVVPCHRVIASDGRLTGFSGGLRRKVALLRMEGVEVEGASPNSRVHPEVIPLDL

Foldseek 3Di:
DQVVCVVVVRNPCVVVVVVVLQPDPPPVVPVSLPDDDLQQFRDDHNVAQVVSQVVCVVVVWDWQDSDGGTGIPPSDDDDPD